Protein AF-A0A317HWN6-F1 (afdb_monomer_lite)

Radius of gyration: 21.05 Å; chains: 1; bounding box: 79×42×35 Å

Secondary structure (DSSP, 8-state):
--STTHHHHHGGGG---------PPEEEEEEEE-TTSPBPPHHHHHHHHTTS-SEETTEEEEEEEEEE-TTSSBEE-TTSTTGGGSEEEEEEEEEE-SSS-EEEEEEEEEETTEEEEEEEEEEE-TT-TT-EEEEEEEES-SEEEEE--TT----TTB-B-GGGEEE---

Foldseek 3Di:
DPPVVVVVVVVVVPPPPPPPPQFDKQKEWEQAAALVRHGDDQVQLVVQLVVWPCAAFQWGKDKDWWFDDPVNFFTDDPPDPCNVVGDTGITIMTIDRRQRWDQGAWDWTADPNATEIEGERDTDDRPQLLSHAYEYADHDDHFYWYFACPPPPSPNGGYRYHVRIDTDPD

Structure (mmCIF, N/CA/C/O backbone):
data_AF-A0A317HWN6-F1
#
_entry.id   AF-A0A317HWN6-F1
#
loop_
_atom_site.group_PDB
_atom_site.id
_atom_site.type_symbol
_atom_site.label_atom_id
_atom_site.label_alt_id
_atom_site.label_comp_id
_atom_site.label_asym_id
_atom_site.label_entity_id
_atom_site.label_seq_id
_atom_site.pdbx_PDB_ins_code
_atom_site.Cartn_x
_atom_site.Cartn_y
_atom_site.Cartn_z
_atom_site.occupancy
_atom_site.B_iso_or_equiv
_atom_site.auth_seq_id
_atom_site.auth_comp_id
_atom_site.auth_asym_id
_atom_site.auth_atom_id
_atom_site.pdbx_PDB_model_num
ATOM 1 N N . MET A 1 1 ? 63.721 -27.040 -4.754 1.00 49.56 1 MET A N 1
ATOM 2 C CA . MET A 1 1 ? 63.016 -25.772 -4.445 1.00 49.56 1 MET A CA 1
ATOM 3 C C . MET A 1 1 ? 62.171 -25.262 -5.631 1.00 49.56 1 MET A C 1
ATOM 5 O O . MET A 1 1 ? 62.201 -24.083 -5.942 1.00 49.56 1 MET A O 1
ATOM 9 N N . ARG A 1 2 ? 61.431 -26.142 -6.333 1.00 49.12 2 ARG A N 1
ATOM 10 C CA . ARG A 1 2 ? 60.604 -25.779 -7.513 1.00 49.12 2 ARG A CA 1
ATOM 11 C C . ARG A 1 2 ? 59.143 -26.251 -7.427 1.00 49.12 2 ARG A C 1
ATOM 13 O O . ARG A 1 2 ? 58.331 -25.855 -8.246 1.00 49.12 2 ARG A O 1
ATOM 20 N N . VAL A 1 3 ? 58.802 -27.057 -6.418 1.00 50.38 3 VAL A N 1
ATOM 21 C CA . VAL A 1 3 ? 57.457 -27.639 -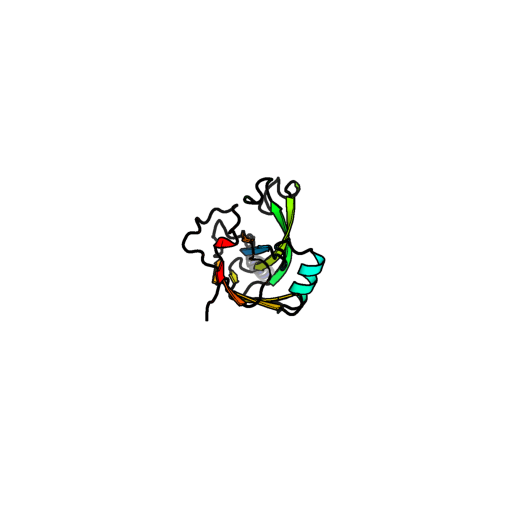6.240 1.00 50.38 3 VAL A CA 1
ATOM 22 C C . VAL A 1 3 ? 56.551 -26.743 -5.381 1.00 50.38 3 VAL A C 1
ATOM 24 O O . VAL A 1 3 ? 55.341 -26.738 -5.558 1.00 50.38 3 VAL A O 1
ATOM 27 N N . ALA A 1 4 ? 57.130 -25.909 -4.510 1.00 51.53 4 ALA A N 1
ATOM 28 C CA . ALA A 1 4 ? 56.373 -25.073 -3.573 1.00 51.53 4 ALA A CA 1
ATOM 29 C C . ALA A 1 4 ? 55.671 -23.858 -4.218 1.00 51.53 4 ALA A C 1
ATOM 31 O O . ALA A 1 4 ? 54.756 -23.310 -3.620 1.00 51.53 4 ALA A O 1
ATOM 32 N N . ILE A 1 5 ? 56.071 -23.449 -5.428 1.00 52.66 5 ILE A N 1
ATOM 33 C CA . ILE A 1 5 ? 55.513 -22.262 -6.110 1.00 52.66 5 ILE A CA 1
ATOM 34 C C . ILE A 1 5 ? 54.265 -22.623 -6.937 1.00 52.66 5 ILE A C 1
ATOM 36 O O . ILE A 1 5 ? 53.377 -21.795 -7.122 1.00 52.66 5 ILE A O 1
ATOM 40 N N . ALA A 1 6 ? 54.151 -23.875 -7.394 1.00 51.84 6 ALA A N 1
ATOM 41 C CA . ALA A 1 6 ? 53.022 -24.316 -8.215 1.00 51.84 6 ALA A CA 1
ATOM 42 C C . ALA A 1 6 ? 51.716 -24.461 -7.411 1.00 51.84 6 ALA A C 1
ATOM 44 O O . ALA A 1 6 ? 50.630 -24.274 -7.956 1.00 51.84 6 ALA A O 1
ATOM 45 N N . LEU A 1 7 ? 51.808 -24.748 -6.107 1.00 50.50 7 LEU A N 1
ATOM 46 C CA . LEU A 1 7 ? 50.635 -24.962 -5.255 1.00 50.50 7 LEU A CA 1
ATOM 47 C C . LEU A 1 7 ? 49.911 -23.650 -4.901 1.00 50.50 7 LEU A C 1
ATOM 49 O O . LEU A 1 7 ? 48.701 -23.650 -4.693 1.00 50.50 7 LEU A O 1
ATOM 53 N N . THR A 1 8 ? 50.625 -22.521 -4.883 1.00 54.06 8 THR A N 1
ATOM 54 C CA . THR A 1 8 ? 50.052 -21.206 -4.550 1.00 54.06 8 THR A CA 1
ATOM 55 C C . THR A 1 8 ? 49.207 -20.634 -5.693 1.00 54.06 8 THR A C 1
ATOM 57 O O . THR A 1 8 ? 48.213 -19.961 -5.438 1.00 54.06 8 THR A O 1
ATOM 60 N N . PHE A 1 9 ? 49.538 -20.950 -6.951 1.00 52.81 9 PHE A N 1
ATOM 61 C CA . PHE A 1 9 ? 48.763 -20.498 -8.116 1.00 52.81 9 PHE A CA 1
ATOM 62 C C . PHE A 1 9 ? 47.441 -21.262 -8.304 1.00 52.81 9 PHE A C 1
ATOM 64 O O . PHE A 1 9 ? 46.489 -20.703 -8.844 1.00 52.81 9 PHE A O 1
ATOM 71 N N . LEU A 1 10 ? 47.342 -22.507 -7.822 1.00 51.44 10 LEU A N 1
ATOM 72 C CA . LEU A 1 10 ? 46.119 -23.311 -7.942 1.00 51.44 10 LEU A CA 1
ATOM 73 C C . LEU A 1 10 ? 45.019 -22.876 -6.950 1.00 51.44 10 LEU A C 1
ATOM 75 O O . LEU A 1 10 ? 43.834 -23.037 -7.229 1.00 51.44 10 LEU A O 1
ATOM 79 N N . LEU A 1 11 ? 45.396 -22.272 -5.817 1.00 52.66 11 LEU A N 1
ATOM 80 C CA . LEU A 1 11 ? 44.465 -21.803 -4.780 1.00 52.66 11 LEU A CA 1
ATOM 81 C C . LEU A 1 11 ? 43.715 -20.509 -5.145 1.00 52.66 11 LEU A C 1
ATOM 83 O O . LEU A 1 11 ? 42.668 -20.236 -4.565 1.00 52.66 11 LEU A O 1
ATOM 87 N N . LEU A 1 12 ? 44.192 -19.734 -6.127 1.00 52.84 12 LEU A N 1
ATOM 88 C CA . LEU A 1 12 ? 43.556 -18.473 -6.545 1.00 52.84 12 LEU A CA 1
ATOM 89 C C . LEU A 1 12 ? 42.471 -18.649 -7.627 1.00 52.84 12 LEU A C 1
ATOM 91 O O . LEU A 1 12 ? 41.706 -17.722 -7.881 1.00 52.84 12 LEU A O 1
ATOM 95 N N . LEU A 1 13 ? 42.349 -19.838 -8.228 1.00 52.16 13 LEU A N 1
ATOM 96 C CA . LEU A 1 13 ? 41.348 -20.149 -9.264 1.00 52.16 13 LEU A CA 1
ATOM 97 C C . LEU A 1 13 ? 39.978 -20.578 -8.708 1.00 52.16 13 LEU A C 1
ATOM 99 O O . LEU A 1 13 ? 39.040 -20.786 -9.474 1.00 52.16 13 LEU A O 1
ATOM 103 N N . LEU A 1 14 ? 39.833 -20.677 -7.383 1.00 53.88 14 LEU A N 1
ATOM 104 C CA . LEU A 1 14 ? 38.559 -20.966 -6.711 1.00 53.88 14 LEU A CA 1
ATOM 105 C C . LEU A 1 14 ? 37.876 -19.712 -6.160 1.00 53.88 14 LEU A C 1
ATOM 107 O O . LEU A 1 14 ? 36.962 -19.818 -5.341 1.00 53.88 14 LEU A O 1
ATOM 111 N N . CYS A 1 15 ? 38.264 -18.524 -6.630 1.00 50.44 15 CYS A N 1
ATOM 112 C CA . CYS A 1 15 ? 37.462 -17.328 -6.422 1.00 50.44 15 CYS A CA 1
ATOM 113 C C . CYS A 1 15 ? 36.227 -17.429 -7.327 1.00 50.44 15 CYS A C 1
ATOM 115 O O . CYS A 1 15 ? 36.154 -16.837 -8.402 1.00 50.44 15 CYS A O 1
ATOM 117 N N . LYS A 1 16 ? 35.261 -18.266 -6.925 1.00 51.50 16 LYS A N 1
ATOM 118 C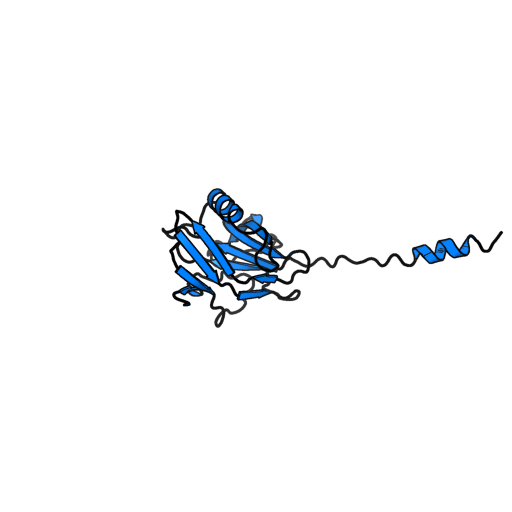 CA . LYS A 1 16 ? 33.919 -18.227 -7.490 1.00 51.50 16 LYS A CA 1
ATOM 119 C C . LYS A 1 16 ? 33.418 -16.823 -7.205 1.00 51.50 16 LYS A C 1
ATOM 121 O O . LYS A 1 16 ? 33.106 -16.512 -6.059 1.00 51.50 16 LYS A O 1
ATOM 126 N N . CYS A 1 17 ? 33.361 -15.977 -8.230 1.00 50.31 17 CYS A N 1
ATOM 127 C CA . CYS A 1 17 ? 32.524 -14.796 -8.190 1.00 50.31 17 CYS A CA 1
ATOM 128 C C . CYS A 1 17 ? 31.112 -15.306 -7.899 1.00 50.31 17 CYS A C 1
ATOM 130 O O . CYS A 1 17 ? 30.396 -15.738 -8.802 1.00 50.31 17 CYS A O 1
ATOM 132 N N . THR A 1 18 ? 30.712 -15.320 -6.628 1.00 53.88 18 THR A N 1
ATOM 133 C CA . THR A 1 18 ? 29.305 -15.255 -6.273 1.00 53.88 18 THR A CA 1
ATOM 134 C C . THR A 1 18 ? 28.864 -13.910 -6.803 1.00 53.88 18 THR A C 1
ATOM 136 O O . THR A 1 18 ? 28.987 -12.892 -6.126 1.00 53.88 18 THR A O 1
ATOM 139 N N . TYR A 1 19 ? 28.451 -13.892 -8.070 1.00 51.69 19 TYR A N 1
ATOM 140 C CA . TYR A 1 19 ? 27.653 -12.818 -8.614 1.00 51.69 19 TYR A CA 1
ATOM 141 C C . TYR A 1 19 ? 26.479 -12.709 -7.652 1.00 51.69 19 TYR A C 1
ATOM 143 O O . TYR A 1 19 ? 25.593 -13.565 -7.658 1.00 51.69 19 TYR A O 1
ATOM 151 N N . ALA A 1 20 ? 26.522 -11.719 -6.761 1.00 55.69 20 ALA A N 1
ATOM 152 C CA . ALA A 1 20 ? 25.340 -11.261 -6.069 1.00 55.69 20 ALA A CA 1
ATOM 153 C C . ALA A 1 20 ? 24.405 -10.843 -7.199 1.00 55.69 20 ALA A C 1
ATOM 155 O O . ALA A 1 20 ? 24.593 -9.794 -7.812 1.00 55.69 20 ALA A O 1
ATOM 156 N N . GLN A 1 21 ? 23.526 -11.757 -7.609 1.00 59.00 21 GLN A N 1
ATOM 157 C CA . GLN A 1 21 ? 22.593 -11.499 -8.683 1.00 59.00 21 GLN A CA 1
ATOM 158 C C . GLN A 1 21 ? 21.708 -10.374 -8.179 1.00 59.00 21 GLN A C 1
ATOM 160 O O . GLN A 1 21 ? 20.835 -10.607 -7.346 1.00 59.00 21 GLN A O 1
ATOM 165 N N . SER A 1 22 ? 21.996 -9.158 -8.643 1.00 68.62 22 SER A N 1
ATOM 166 C CA . SER A 1 22 ? 21.158 -8.000 -8.395 1.00 68.62 22 SER A CA 1
ATOM 167 C C . SER A 1 22 ? 19.772 -8.362 -8.907 1.00 68.62 22 SER A C 1
ATOM 169 O O . SER A 1 22 ? 19.580 -8.638 -10.092 1.00 68.62 22 SER A O 1
ATOM 171 N N . CYS A 1 23 ? 18.829 -8.483 -7.987 1.00 81.94 23 CYS A N 1
ATOM 172 C CA . CYS A 1 23 ? 17.425 -8.617 -8.304 1.00 81.94 23 CYS A CA 1
ATOM 173 C C . CYS A 1 23 ? 16.717 -7.397 -7.733 1.00 81.94 23 CYS A C 1
ATOM 175 O O . CYS A 1 23 ? 17.104 -6.884 -6.680 1.00 81.94 23 CYS A O 1
ATOM 177 N N . ASN A 1 24 ? 15.703 -6.900 -8.444 1.00 86.12 24 ASN A N 1
ATOM 178 C CA . ASN A 1 24 ? 14.905 -5.821 -7.883 1.00 86.12 24 ASN A CA 1
ATOM 179 C C . ASN A 1 24 ? 14.060 -6.426 -6.752 1.00 86.12 24 ASN A C 1
ATOM 181 O O . ASN A 1 24 ? 13.471 -7.494 -6.958 1.00 86.12 24 ASN A O 1
ATOM 185 N N . PRO A 1 25 ? 14.004 -5.769 -5.585 1.00 92.06 25 PRO A N 1
ATOM 186 C CA . PRO A 1 25 ? 13.242 -6.251 -4.443 1.00 92.06 25 PRO A CA 1
ATOM 187 C C . PRO A 1 25 ? 11.783 -6.561 -4.792 1.00 92.06 25 PRO A C 1
ATOM 189 O O . PRO A 1 25 ? 11.169 -5.843 -5.586 1.00 92.06 25 PRO A O 1
AT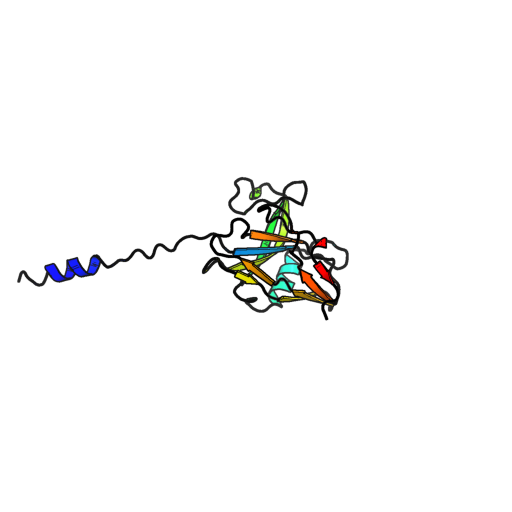OM 192 N N . ALA A 1 26 ? 11.225 -7.585 -4.147 1.00 96.50 26 ALA A N 1
ATOM 193 C CA . ALA A 1 26 ? 9.780 -7.785 -4.090 1.00 96.50 26 ALA A CA 1
ATOM 194 C C . ALA A 1 26 ? 9.196 -6.776 -3.094 1.00 96.50 26 ALA A C 1
ATOM 196 O O . ALA A 1 26 ? 9.702 -6.672 -1.975 1.00 96.50 26 ALA A O 1
ATOM 197 N N . VAL A 1 27 ? 8.198 -5.992 -3.512 1.00 97.75 27 VAL A N 1
ATOM 198 C CA . VAL A 1 27 ? 7.675 -4.858 -2.738 1.00 97.75 27 VAL A CA 1
ATOM 199 C C . VAL A 1 27 ? 6.156 -4.765 -2.829 1.00 97.75 27 VAL A C 1
ATOM 201 O O . VAL A 1 27 ? 5.584 -4.850 -3.912 1.00 97.75 27 VAL A O 1
ATOM 204 N N . VAL A 1 28 ? 5.517 -4.493 -1.694 1.00 98.56 28 VAL A N 1
ATOM 205 C CA . VAL A 1 28 ? 4.136 -4.013 -1.599 1.00 98.56 28 VAL A CA 1
ATOM 206 C C . VAL A 1 28 ? 4.151 -2.667 -0.880 1.00 98.56 28 VAL A C 1
ATOM 208 O O . VAL A 1 28 ? 4.541 -2.578 0.282 1.00 98.56 28 VAL A O 1
ATOM 211 N N . SER A 1 29 ? 3.714 -1.618 -1.567 1.00 98.69 29 SER A N 1
ATOM 212 C CA . SER A 1 29 ? 3.487 -0.288 -1.003 1.00 98.69 29 SER A CA 1
ATOM 213 C C . SER A 1 29 ? 2.004 -0.117 -0.698 1.00 98.69 29 SER A C 1
ATOM 215 O O . SER A 1 29 ? 1.173 -0.091 -1.603 1.00 98.69 29 SER A O 1
ATOM 217 N N . TYR A 1 30 ? 1.661 0.020 0.575 1.00 98.75 30 TYR A N 1
ATOM 218 C CA . TYR A 1 30 ? 0.291 0.166 1.043 1.00 98.75 30 TYR A CA 1
ATOM 219 C C . TYR A 1 30 ? -0.003 1.624 1.415 1.00 98.75 30 TYR A C 1
ATOM 221 O O . TYR A 1 30 ? 0.566 2.170 2.365 1.00 98.75 30 TYR A O 1
ATOM 229 N N . ILE A 1 31 ? -0.889 2.272 0.654 1.00 98.75 31 ILE A N 1
ATOM 230 C CA . ILE A 1 31 ? -1.354 3.634 0.933 1.00 98.75 31 ILE A CA 1
ATOM 231 C C . ILE A 1 31 ? -2.369 3.562 2.067 1.00 98.75 31 ILE A C 1
ATOM 233 O O . ILE A 1 31 ? -3.503 3.141 1.855 1.00 98.75 31 ILE A O 1
ATOM 237 N N . VAL A 1 32 ? -1.986 3.986 3.271 1.00 98.62 32 VAL A N 1
ATOM 238 C CA . VAL A 1 32 ? -2.880 3.974 4.438 1.00 98.62 32 VAL A CA 1
ATOM 239 C C . VAL A 1 32 ? -3.682 5.269 4.494 1.00 98.62 32 VAL A C 1
ATOM 241 O O . VAL A 1 32 ? -3.115 6.362 4.436 1.00 98.62 32 VAL A O 1
ATOM 244 N N . ARG A 1 33 ? -5.002 5.153 4.637 1.00 98.62 33 ARG A N 1
ATOM 245 C CA . ARG A 1 33 ? -5.921 6.275 4.810 1.00 98.62 33 ARG A CA 1
ATOM 246 C C . ARG A 1 33 ? -6.434 6.337 6.237 1.00 98.62 33 ARG A C 1
ATOM 248 O O . ARG A 1 33 ? -6.678 5.305 6.852 1.00 98.62 33 ARG A O 1
ATOM 255 N N . ASP A 1 34 ? -6.640 7.546 6.739 1.00 98.56 34 ASP A N 1
ATOM 256 C CA . ASP A 1 34 ? -7.304 7.798 8.010 1.00 98.56 34 ASP A CA 1
ATOM 257 C C . ASP A 1 34 ? -8.804 7.449 7.954 1.00 98.56 34 ASP A C 1
ATOM 259 O O . ASP A 1 34 ? -9.361 7.013 6.940 1.00 98.56 34 ASP A O 1
ATOM 263 N N . GLU A 1 35 ? -9.486 7.675 9.071 1.00 98.12 35 GLU A N 1
ATOM 264 C CA . GLU A 1 35 ? -10.922 7.430 9.234 1.00 98.12 35 GLU A CA 1
ATOM 265 C C . GLU A 1 35 ? -11.793 8.299 8.304 1.00 98.12 35 GLU A C 1
ATOM 267 O O . GLU A 1 35 ? -12.927 7.944 7.978 1.00 98.12 35 GLU A O 1
ATOM 272 N N . LYS A 1 36 ? -11.264 9.439 7.845 1.00 98.12 36 LYS A N 1
ATOM 273 C CA . LYS A 1 36 ? -11.919 10.372 6.917 1.00 98.12 36 LYS A CA 1
ATOM 274 C C . LYS A 1 36 ? -11.581 10.063 5.452 1.00 98.12 36 LYS A C 1
ATOM 276 O O . LYS A 1 36 ? -12.154 10.678 4.552 1.00 98.12 36 LYS A O 1
ATOM 281 N N . GLY A 1 37 ? -10.698 9.096 5.197 1.00 97.81 37 GLY A N 1
ATOM 282 C CA . GLY A 1 37 ? -10.228 8.703 3.871 1.00 97.81 37 GLY A CA 1
ATOM 283 C C . GLY A 1 37 ? -9.065 9.530 3.321 1.00 97.81 37 GLY A C 1
ATOM 284 O O . GLY A 1 37 ? -8.743 9.392 2.138 1.00 97.81 37 GLY A O 1
ATOM 285 N N . GLN A 1 38 ? -8.437 10.377 4.135 1.00 98.38 38 GLN A N 1
ATOM 286 C CA . GLN A 1 38 ? -7.228 11.113 3.763 1.00 98.38 38 GLN A CA 1
ATOM 287 C C . GLN A 1 38 ? -6.005 10.212 3.898 1.00 98.38 38 GLN A C 1
ATOM 289 O O . GLN A 1 38 ? -5.947 9.399 4.810 1.00 98.38 38 GLN A O 1
ATOM 294 N N . ILE A 1 39 ? -5.026 10.346 3.003 1.00 98.44 39 ILE A N 1
ATOM 295 C CA . ILE A 1 39 ? -3.765 9.597 3.112 1.00 98.44 39 ILE A CA 1
ATOM 296 C C . ILE A 1 39 ? -3.041 10.046 4.386 1.00 98.44 39 ILE A C 1
ATOM 298 O O . ILE A 1 39 ? -2.936 11.247 4.641 1.00 98.44 39 ILE A O 1
ATOM 302 N N . LEU A 1 40 ? -2.555 9.087 5.174 1.00 98.56 40 LEU A N 1
ATOM 303 C CA . LEU A 1 40 ? -1.799 9.376 6.387 1.00 98.56 40 LEU A CA 1
ATOM 304 C C . LEU A 1 40 ? -0.506 10.127 6.079 1.00 98.56 40 LEU A C 1
ATOM 306 O O . LEU A 1 40 ? 0.138 9.915 5.051 1.00 98.56 40 LEU A O 1
ATOM 310 N N . SER A 1 41 ? -0.108 11.005 6.997 1.00 98.50 41 SER A N 1
ATOM 311 C CA . SER A 1 41 ? 1.169 11.699 6.881 1.00 98.50 41 SER A CA 1
ATOM 312 C C . SER A 1 41 ? 2.338 10.728 7.081 1.00 98.50 41 SER A C 1
ATOM 314 O O . SER A 1 41 ? 2.189 9.658 7.674 1.00 98.50 41 SER A O 1
ATOM 316 N N . ARG A 1 42 ? 3.543 11.118 6.646 1.00 98.44 42 ARG A N 1
ATOM 317 C CA . ARG A 1 42 ? 4.752 10.316 6.894 1.00 98.44 42 ARG A CA 1
ATOM 318 C C . ARG A 1 42 ? 4.986 10.068 8.387 1.00 98.44 42 ARG A C 1
ATOM 320 O O . ARG A 1 42 ? 5.304 8.951 8.765 1.00 98.44 42 ARG A O 1
ATOM 327 N N . ALA A 1 43 ? 4.754 11.078 9.227 1.00 98.38 43 ALA A N 1
ATOM 328 C CA . ALA A 1 43 ? 4.915 10.962 10.675 1.00 98.38 43 ALA A CA 1
ATOM 329 C C . ALA A 1 43 ? 3.929 9.955 11.296 1.00 98.38 43 ALA A C 1
ATOM 331 O O . ALA A 1 43 ? 4.310 9.179 12.174 1.00 98.38 43 ALA A O 1
ATOM 332 N N . ASP A 1 44 ? 2.682 9.930 10.817 1.00 98.38 44 ASP A N 1
ATOM 333 C CA . ASP A 1 44 ? 1.689 8.946 11.259 1.00 98.38 44 ASP A CA 1
ATOM 334 C C . ASP A 1 44 ? 2.077 7.530 10.823 1.00 98.38 44 ASP A C 1
ATOM 336 O O . ASP A 1 44 ? 1.977 6.590 11.612 1.00 98.38 44 ASP A O 1
ATOM 340 N N . LEU A 1 45 ? 2.570 7.373 9.590 1.00 98.62 45 LEU A N 1
ATOM 341 C CA . LEU A 1 45 ? 3.067 6.090 9.094 1.00 98.62 45 LEU A CA 1
ATOM 342 C C . LEU A 1 45 ? 4.305 5.612 9.854 1.00 98.62 45 LEU A C 1
ATOM 344 O O . LEU A 1 45 ? 4.389 4.430 10.165 1.00 98.62 45 LEU A O 1
ATOM 348 N N . ASP A 1 46 ? 5.232 6.504 10.205 1.00 98.38 46 ASP A N 1
ATOM 349 C CA . ASP A 1 46 ? 6.400 6.159 11.022 1.00 98.38 46 ASP A CA 1
ATOM 350 C C . ASP A 1 46 ? 5.975 5.686 12.420 1.00 98.38 46 ASP A C 1
ATOM 352 O O . ASP A 1 46 ? 6.550 4.747 12.973 1.00 98.38 46 ASP A O 1
ATOM 356 N N . SER A 1 47 ? 4.948 6.316 13.000 1.00 97.88 47 SER A N 1
ATOM 357 C CA . SER A 1 47 ? 4.350 5.881 14.267 1.00 97.88 47 SER A CA 1
ATOM 358 C C . SER A 1 47 ? 3.671 4.514 14.142 1.00 97.88 47 SER A C 1
ATOM 360 O O . SER A 1 47 ? 3.819 3.668 15.025 1.00 97.88 47 SER A O 1
ATOM 362 N N . LEU A 1 48 ? 2.958 4.264 13.039 1.00 97.69 48 LEU A N 1
ATOM 363 C CA . LEU A 1 48 ? 2.360 2.960 12.743 1.00 97.69 48 LEU A CA 1
ATOM 364 C C . LEU A 1 48 ? 3.421 1.873 12.561 1.00 97.69 48 LEU A C 1
ATOM 366 O O . LEU A 1 48 ? 3.321 0.826 13.191 1.00 97.69 48 LEU A O 1
ATOM 370 N N . ALA A 1 49 ? 4.453 2.125 11.754 1.00 98.00 49 ALA A N 1
ATOM 371 C CA . ALA A 1 49 ? 5.513 1.164 11.463 1.00 98.00 49 ALA A CA 1
ATOM 372 C C . ALA A 1 49 ? 6.252 0.717 12.735 1.00 98.00 49 ALA A C 1
ATOM 374 O O . ALA A 1 49 ? 6.545 -0.462 12.888 1.00 98.00 49 ALA A O 1
ATOM 375 N N . LYS A 1 50 ? 6.476 1.627 13.692 1.00 97.75 50 LYS A N 1
ATOM 376 C CA . LYS A 1 50 ? 7.104 1.312 14.992 1.00 97.75 50 LYS A CA 1
ATOM 377 C C . LYS A 1 50 ? 6.283 0.382 15.888 1.00 97.75 50 LYS A C 1
ATOM 379 O O . LYS A 1 50 ? 6.836 -0.186 16.823 1.00 97.75 50 LYS A O 1
ATOM 384 N N . GLN A 1 51 ? 4.975 0.276 15.659 1.00 97.19 51 GLN A N 1
ATOM 385 C CA . GLN A 1 51 ? 4.092 -0.613 16.423 1.00 97.19 51 GLN A CA 1
ATOM 386 C C . GLN A 1 51 ? 4.045 -2.031 15.841 1.00 97.19 51 GLN A C 1
ATOM 388 O O . GLN A 1 51 ? 3.510 -2.937 16.479 1.00 97.19 51 GLN A O 1
ATOM 393 N N . LEU A 1 52 ? 4.554 -2.214 14.622 1.00 97.62 52 LEU A N 1
ATOM 394 C CA . LEU A 1 52 ? 4.576 -3.495 13.933 1.00 97.62 52 LEU A CA 1
ATOM 395 C C . LEU A 1 52 ? 5.807 -4.312 14.351 1.00 97.62 52 LEU A C 1
ATOM 397 O O . LEU A 1 52 ? 6.794 -3.743 14.822 1.00 97.62 52 LEU A O 1
ATOM 401 N N . PRO A 1 53 ? 5.770 -5.648 14.197 1.00 96.88 53 PRO A N 1
ATOM 402 C CA . PRO A 1 53 ? 6.982 -6.453 14.306 1.00 96.88 53 PRO A CA 1
ATOM 403 C C . PRO A 1 53 ? 8.022 -6.002 13.271 1.00 96.88 53 PRO A C 1
ATOM 405 O O . PRO A 1 53 ? 7.689 -5.359 12.280 1.00 96.88 53 PRO A O 1
ATOM 408 N N . GLU A 1 54 ? 9.283 -6.387 13.464 1.00 94.56 54 GLU A N 1
ATOM 409 C CA . GLU A 1 54 ? 10.368 -6.029 12.535 1.00 94.56 54 GLU A CA 1
ATOM 410 C C . GLU A 1 54 ? 10.118 -6.524 11.097 1.00 94.56 54 GLU A C 1
ATOM 412 O O . GLU A 1 54 ? 10.570 -5.899 10.134 1.00 94.56 54 GLU A O 1
ATOM 417 N N . ALA A 1 55 ? 9.375 -7.627 10.952 1.00 95.81 55 ALA A N 1
ATOM 418 C CA . ALA A 1 55 ? 8.984 -8.201 9.672 1.00 95.81 55 ALA A CA 1
ATOM 419 C C . ALA A 1 55 ? 7.581 -8.831 9.720 1.00 95.81 55 ALA A C 1
ATOM 421 O O . ALA A 1 55 ? 7.123 -9.290 10.770 1.00 95.81 55 ALA A O 1
ATOM 422 N N . ILE A 1 56 ? 6.926 -8.892 8.557 1.00 95.62 56 ILE A N 1
ATOM 423 C CA . ILE A 1 56 ? 5.693 -9.657 8.317 1.00 95.62 56 ILE A CA 1
ATOM 424 C C . ILE A 1 56 ? 5.996 -10.719 7.263 1.00 95.62 56 ILE A C 1
ATOM 426 O O . ILE A 1 56 ? 6.285 -10.383 6.114 1.00 95.62 56 ILE A O 1
ATOM 430 N N . GLY A 1 57 ? 5.935 -11.995 7.649 1.00 92.88 57 GLY A N 1
ATOM 431 C CA . GLY A 1 57 ? 6.449 -13.076 6.807 1.00 92.88 57 GLY A CA 1
ATOM 432 C C . GLY A 1 57 ? 7.934 -12.851 6.521 1.00 92.88 57 GLY A C 1
ATOM 433 O O . GLY A 1 57 ? 8.725 -12.710 7.453 1.00 92.88 57 GLY A O 1
ATOM 434 N N . ASP A 1 58 ? 8.281 -12.737 5.240 1.00 93.25 58 ASP A N 1
ATOM 435 C CA . ASP A 1 58 ? 9.660 -12.490 4.794 1.00 93.25 58 ASP A CA 1
ATOM 436 C C . ASP A 1 58 ? 9.944 -11.000 4.508 1.00 93.25 58 ASP A C 1
ATOM 438 O O . ASP A 1 58 ? 11.024 -10.645 4.029 1.00 93.25 58 ASP A O 1
ATOM 442 N N . ALA A 1 59 ? 8.966 -10.116 4.736 1.00 96.75 59 ALA A N 1
ATOM 443 C CA . ALA A 1 59 ? 9.034 -8.713 4.348 1.00 96.75 59 ALA A CA 1
ATOM 444 C C . ALA A 1 59 ? 9.450 -7.811 5.515 1.00 96.75 59 ALA A C 1
ATOM 446 O O . ALA A 1 59 ? 8.768 -7.752 6.539 1.00 96.75 59 ALA A O 1
ATOM 447 N N . GLY A 1 60 ? 10.523 -7.041 5.323 1.00 97.25 60 GLY A N 1
ATOM 448 C CA . GLY A 1 60 ? 10.859 -5.925 6.204 1.00 97.25 60 GLY A CA 1
ATOM 449 C C . GLY A 1 60 ? 9.892 -4.758 6.007 1.00 97.25 60 GLY A C 1
ATOM 450 O O . GLY A 1 60 ? 9.334 -4.583 4.920 1.00 97.25 60 GLY A O 1
ATOM 451 N N . ILE A 1 61 ? 9.708 -3.955 7.054 1.00 97.75 61 ILE A N 1
ATOM 452 C CA . ILE A 1 61 ? 8.746 -2.846 7.079 1.00 97.75 61 ILE A CA 1
ATOM 453 C C . ILE A 1 61 ? 9.486 -1.509 7.089 1.00 97.75 61 ILE A C 1
ATOM 455 O O . ILE A 1 61 ? 10.403 -1.299 7.881 1.00 97.75 61 ILE A O 1
ATOM 459 N N . LEU A 1 62 ? 9.075 -0.582 6.227 1.00 97.19 62 LEU A N 1
ATOM 460 C CA . LEU A 1 62 ? 9.601 0.784 6.185 1.00 97.19 62 LEU A CA 1
ATOM 461 C C . LEU A 1 62 ? 8.549 1.772 5.673 1.00 97.19 62 LEU A C 1
ATOM 463 O O . LEU A 1 62 ? 7.495 1.377 5.184 1.00 97.19 62 LEU A O 1
ATOM 467 N N . VAL A 1 63 ? 8.839 3.069 5.760 1.00 98.44 63 VAL A N 1
ATOM 468 C CA . VAL A 1 63 ? 7.978 4.128 5.215 1.00 98.44 63 VAL A CA 1
ATOM 469 C C . VAL A 1 63 ? 8.678 4.812 4.049 1.00 98.44 63 VAL A C 1
ATOM 471 O O . VAL A 1 63 ? 9.757 5.395 4.200 1.00 98.44 63 VAL A O 1
ATOM 474 N N . ASN A 1 64 ? 8.058 4.767 2.872 1.00 97.94 64 ASN A N 1
ATOM 475 C CA . ASN A 1 64 ? 8.590 5.416 1.679 1.00 97.94 64 ASN A CA 1
ATOM 476 C C . ASN A 1 64 ? 7.484 5.998 0.802 1.00 97.94 64 ASN A C 1
ATOM 478 O O . ASN A 1 64 ? 6.304 5.751 1.026 1.00 97.94 64 ASN A O 1
ATOM 482 N N . ASP A 1 65 ? 7.881 6.782 -0.192 1.00 98.25 65 ASP A N 1
ATOM 483 C CA . ASP A 1 65 ? 6.955 7.458 -1.084 1.00 98.25 65 ASP A CA 1
ATOM 484 C C . ASP A 1 65 ? 6.706 6.634 -2.352 1.00 98.25 65 ASP A C 1
ATOM 486 O O . ASP A 1 65 ? 7.633 6.145 -3.002 1.00 98.25 65 ASP A O 1
ATOM 490 N N . VAL A 1 66 ? 5.437 6.539 -2.740 1.00 98.38 66 VAL A N 1
ATOM 491 C CA . VAL A 1 66 ? 5.014 6.115 -4.076 1.00 98.38 66 VAL A CA 1
ATOM 492 C C . VAL A 1 66 ? 4.924 7.348 -4.963 1.00 98.38 66 VAL A C 1
ATOM 494 O O . VAL A 1 66 ? 4.430 8.392 -4.536 1.00 98.38 66 VAL A O 1
ATOM 497 N N . SER A 1 67 ? 5.395 7.239 -6.204 1.00 98.50 67 SER A N 1
ATOM 498 C CA . SER A 1 67 ? 5.349 8.333 -7.169 1.00 98.50 67 SER A CA 1
ATOM 499 C C . SER A 1 67 ? 4.261 8.101 -8.208 1.00 98.50 67 SER A C 1
ATOM 501 O O . SER A 1 67 ? 4.379 7.207 -9.039 1.00 98.50 67 SER A O 1
ATOM 503 N N . PHE A 1 68 ? 3.202 8.903 -8.170 1.00 98.50 68 PHE A N 1
ATOM 504 C CA . PHE A 1 68 ? 2.048 8.767 -9.055 1.00 98.50 68 PHE A CA 1
ATOM 505 C C . PHE A 1 68 ? 2.109 9.699 -10.268 1.00 98.50 68 PHE A C 1
ATOM 507 O O . PHE A 1 68 ? 2.635 10.816 -10.208 1.00 98.50 68 PHE A O 1
ATOM 514 N N . LEU A 1 69 ? 1.482 9.266 -11.360 1.00 98.31 69 LEU A N 1
ATOM 515 C CA . LEU A 1 69 ? 1.067 10.147 -12.446 1.00 98.31 69 LEU A CA 1
ATOM 516 C C . LEU A 1 69 ? -0.119 11.020 -11.994 1.00 98.31 69 LEU A C 1
ATOM 518 O O . LEU A 1 69 ? -0.722 10.810 -10.940 1.00 98.31 69 LEU A O 1
ATOM 522 N N . ALA A 1 70 ? -0.476 12.012 -12.814 1.00 96.81 70 ALA A N 1
ATOM 523 C CA . ALA A 1 70 ? -1.564 12.947 -12.518 1.00 96.81 70 ALA A CA 1
ATOM 524 C C . ALA A 1 70 ? -2.939 12.269 -12.333 1.00 96.81 70 ALA A C 1
ATOM 526 O O . ALA A 1 70 ? -3.795 12.815 -11.640 1.00 96.81 70 ALA A O 1
ATOM 527 N N . ASP A 1 71 ? -3.142 11.082 -12.915 1.00 96.69 71 ASP A N 1
ATOM 528 C CA . ASP A 1 71 ? -4.374 10.296 -12.774 1.00 96.69 71 ASP A CA 1
ATOM 529 C C . ASP A 1 71 ? -4.541 9.655 -11.383 1.00 96.69 71 ASP A C 1
ATOM 531 O O . ASP A 1 71 ? -5.641 9.218 -11.051 1.00 96.69 71 ASP A O 1
ATOM 535 N N . LYS A 1 72 ? -3.473 9.613 -10.568 1.00 95.31 72 LYS A N 1
ATOM 536 C CA . LYS A 1 72 ? -3.409 8.942 -9.256 1.00 95.31 72 LYS A CA 1
ATOM 537 C C . LYS A 1 72 ? -3.783 7.452 -9.285 1.00 95.31 72 LYS A C 1
ATOM 539 O O . LYS A 1 72 ? -4.110 6.884 -8.249 1.00 95.31 72 LYS A O 1
ATOM 544 N N . GLN A 1 73 ? -3.742 6.834 -10.461 1.00 96.88 73 GLN A N 1
ATOM 545 C CA . GLN A 1 73 ? -4.039 5.416 -10.690 1.00 96.88 73 GLN A CA 1
ATOM 546 C C . GLN A 1 73 ? -2.850 4.694 -11.318 1.00 96.88 73 GLN A C 1
ATOM 548 O O . GLN A 1 73 ? -2.708 3.484 -11.162 1.00 96.88 73 GLN A O 1
ATOM 553 N N . THR A 1 74 ? -1.990 5.437 -12.011 1.00 98.00 74 THR A N 1
ATOM 554 C CA . THR A 1 74 ? -0.737 4.949 -12.571 1.00 98.00 74 THR A CA 1
ATOM 555 C C . THR A 1 74 ? 0.422 5.448 -11.719 1.00 98.00 74 THR A C 1
ATOM 557 O O . THR A 1 74 ? 0.428 6.609 -11.296 1.00 98.00 74 THR A O 1
ATOM 560 N N . TYR A 1 75 ? 1.417 4.603 -11.472 1.00 98.19 75 TYR A N 1
ATOM 561 C CA . TYR A 1 75 ? 2.604 4.970 -10.703 1.00 98.19 75 TYR A CA 1
ATOM 562 C C . TYR A 1 75 ? 3.898 4.644 -11.440 1.00 98.19 75 TYR A C 1
ATOM 564 O O . TYR A 1 75 ? 3.962 3.739 -12.267 1.00 98.19 75 TYR A O 1
ATOM 572 N N . TYR A 1 76 ? 4.941 5.395 -11.106 1.00 98.12 76 TYR A N 1
ATOM 573 C CA . TYR A 1 76 ? 6.304 5.119 -11.524 1.00 98.12 76 TYR A CA 1
ATOM 574 C C . TYR A 1 76 ? 6.958 4.135 -10.563 1.00 98.12 76 TYR A C 1
ATOM 576 O O . TYR A 1 76 ? 6.842 4.251 -9.338 1.00 98.12 76 TYR A O 1
ATOM 584 N N . TRP A 1 77 ? 7.714 3.207 -11.124 1.00 96.19 77 TRP A N 1
ATOM 585 C CA . TRP A 1 77 ? 8.677 2.422 -10.376 1.00 96.19 77 TRP A CA 1
ATOM 586 C C . TRP A 1 77 ? 9.894 3.285 -10.011 1.00 96.19 77 TRP A C 1
ATOM 588 O O . TRP A 1 77 ? 10.206 4.229 -10.739 1.00 96.19 77 TRP A O 1
ATOM 598 N N . PRO A 1 78 ? 10.616 2.976 -8.916 1.00 94.81 78 PRO A N 1
ATOM 599 C CA . PRO A 1 78 ? 11.817 3.720 -8.529 1.00 94.81 78 PRO A CA 1
ATOM 600 C C . PRO A 1 78 ? 12.890 3.800 -9.623 1.00 94.81 78 PRO A C 1
ATOM 602 O O . PRO A 1 78 ? 13.671 4.744 -9.646 1.00 94.81 78 PRO A O 1
ATOM 605 N N . GLU A 1 79 ? 12.934 2.815 -10.522 1.00 92.81 79 GLU A N 1
ATOM 606 C CA . GLU A 1 79 ? 13.886 2.759 -11.633 1.00 92.81 79 GLU A CA 1
ATOM 607 C C . GLU A 1 79 ? 13.468 3.600 -12.853 1.00 92.81 79 GLU A C 1
ATOM 609 O O . GLU A 1 79 ? 14.271 3.802 -13.766 1.00 92.81 79 GLU A O 1
ATOM 614 N N . ASP A 1 80 ? 12.227 4.093 -12.899 1.00 95.56 80 ASP A N 1
ATOM 615 C CA . ASP A 1 80 ? 11.755 4.896 -14.022 1.00 95.56 80 ASP A CA 1
ATOM 616 C C . ASP A 1 80 ? 12.393 6.289 -13.999 1.00 95.56 80 ASP A C 1
ATOM 618 O O . ASP A 1 80 ? 12.382 6.986 -12.985 1.00 95.56 80 ASP A O 1
ATOM 622 N N . ALA A 1 81 ? 12.843 6.773 -15.161 1.00 97.25 81 ALA A N 1
ATOM 623 C CA . ALA A 1 81 ? 13.496 8.083 -15.294 1.00 97.25 81 ALA A CA 1
ATOM 624 C C . ALA A 1 81 ? 12.640 9.273 -14.809 1.00 97.25 81 ALA A C 1
ATOM 626 O O . ALA A 1 81 ? 13.159 10.355 -14.547 1.00 97.25 81 ALA A O 1
ATOM 627 N N . LYS A 1 82 ? 11.317 9.090 -14.719 1.00 97.44 82 LYS A N 1
ATOM 628 C CA . LYS A 1 82 ? 10.353 10.108 -14.281 1.00 97.44 82 LYS A CA 1
ATOM 629 C C . LYS A 1 82 ? 9.902 9.935 -12.833 1.00 97.44 82 LYS A C 1
ATOM 631 O O . LYS A 1 82 ? 9.074 10.729 -12.381 1.00 97.44 82 LYS A O 1
ATOM 636 N N . PHE A 1 83 ? 10.448 8.965 -12.096 1.00 97.00 83 PHE A N 1
ATOM 637 C CA . PHE A 1 83 ? 10.060 8.690 -10.715 1.00 97.00 83 PHE A CA 1
ATOM 638 C C . PHE A 1 83 ? 10.099 9.949 -9.844 1.00 97.00 83 PHE A C 1
ATOM 640 O O . PHE A 1 83 ? 9.149 10.206 -9.107 1.00 97.00 83 PHE A O 1
ATOM 647 N N . ASP A 1 84 ? 11.132 10.781 -9.957 1.00 97.38 84 ASP A N 1
ATOM 648 C CA . ASP A 1 84 ? 11.271 11.994 -9.136 1.00 97.38 84 ASP A CA 1
ATOM 649 C C . ASP A 1 84 ? 10.348 13.144 -9.538 1.00 97.38 84 ASP A C 1
ATOM 651 O O . ASP A 1 84 ? 10.128 14.060 -8.752 1.00 97.38 84 ASP A O 1
ATOM 655 N N . THR A 1 85 ? 9.744 13.065 -10.722 1.00 97.50 85 THR A N 1
ATOM 656 C CA . THR A 1 85 ? 8.812 14.086 -11.224 1.00 97.50 85 THR A CA 1
ATOM 657 C C . THR A 1 85 ? 7.347 13.800 -10.896 1.00 97.50 85 THR A C 1
ATOM 659 O O . THR A 1 85 ? 6.505 14.682 -11.055 1.00 97.50 85 THR A O 1
ATOM 662 N N . GLY A 1 86 ? 7.018 12.576 -10.474 1.00 97.81 86 GLY A N 1
ATOM 663 C CA . GLY A 1 86 ? 5.648 12.212 -10.120 1.00 97.81 86 GLY A CA 1
ATOM 664 C C . GLY A 1 86 ? 5.196 12.780 -8.772 1.00 97.81 86 GLY A C 1
ATOM 665 O O . GLY A 1 86 ? 5.986 13.246 -7.949 1.00 97.81 86 GLY A O 1
ATOM 666 N N . THR A 1 87 ? 3.885 12.733 -8.542 1.00 98.19 87 THR A N 1
ATOM 667 C CA . THR A 1 87 ? 3.275 13.190 -7.289 1.00 98.19 87 THR A CA 1
ATOM 668 C C . THR A 1 87 ? 3.564 12.175 -6.191 1.00 98.19 87 THR A C 1
ATOM 670 O O . THR A 1 87 ? 3.081 11.044 -6.251 1.00 98.19 87 THR A O 1
ATOM 673 N N . LYS A 1 88 ? 4.342 12.571 -5.183 1.00 98.00 88 LYS A N 1
ATOM 674 C CA . LYS A 1 88 ? 4.723 11.690 -4.075 1.00 98.00 88 LYS A CA 1
ATOM 675 C C . LYS A 1 88 ? 3.566 11.516 -3.090 1.00 98.00 88 LYS A C 1
ATOM 677 O O . LYS A 1 88 ? 2.933 12.491 -2.691 1.00 98.00 88 LYS A O 1
ATOM 682 N N . SER A 1 89 ? 3.287 10.276 -2.707 1.00 98.31 89 SER A N 1
ATOM 683 C CA . SER A 1 89 ? 2.349 9.925 -1.636 1.00 98.31 89 SER A CA 1
ATOM 684 C C . SER A 1 89 ? 3.015 8.927 -0.694 1.00 98.31 89 SER A C 1
ATOM 686 O O . SER A 1 89 ? 3.544 7.924 -1.177 1.00 98.31 89 SER A O 1
ATOM 688 N N . PRO A 1 90 ? 3.005 9.174 0.622 1.00 98.56 90 PRO A N 1
ATOM 689 C CA . PRO A 1 90 ? 3.675 8.300 1.568 1.00 98.56 90 PRO A CA 1
ATOM 690 C C . PRO A 1 90 ? 2.906 6.977 1.712 1.00 98.56 90 PRO A C 1
ATOM 692 O O . PRO A 1 90 ? 1.677 6.935 1.622 1.00 98.56 90 PRO A O 1
ATOM 695 N N . ALA A 1 91 ? 3.643 5.891 1.921 1.00 98.75 91 ALA A N 1
ATOM 696 C CA . ALA A 1 91 ? 3.122 4.534 1.993 1.00 98.75 91 ALA A CA 1
ATOM 697 C C . ALA A 1 91 ? 3.844 3.723 3.072 1.00 98.75 91 ALA A C 1
ATOM 699 O O . ALA A 1 91 ? 5.035 3.924 3.335 1.00 98.75 91 ALA A O 1
ATOM 700 N N . LEU A 1 92 ? 3.127 2.764 3.657 1.00 98.62 92 LEU A N 1
ATOM 701 C CA . LEU A 1 92 ? 3.737 1.696 4.437 1.00 98.62 92 LEU A CA 1
ATOM 702 C C . LEU A 1 92 ? 4.249 0.635 3.460 1.00 98.62 92 LEU A C 1
ATOM 704 O O . LEU A 1 92 ? 3.475 0.086 2.681 1.00 98.62 92 LEU A O 1
ATOM 708 N N . VAL A 1 93 ? 5.548 0.376 3.467 1.00 98.50 93 VAL A N 1
ATOM 709 C CA . VAL A 1 93 ? 6.210 -0.488 2.492 1.00 98.50 93 VAL A CA 1
ATOM 710 C C . VAL A 1 93 ? 6.641 -1.786 3.156 1.00 98.50 93 VAL A C 1
ATOM 712 O O . VAL A 1 93 ? 7.367 -1.771 4.148 1.00 98.50 93 VAL A O 1
ATOM 715 N N . PHE A 1 94 ? 6.231 -2.896 2.553 1.00 98.44 94 PHE A N 1
ATOM 716 C CA . PHE A 1 94 ? 6.691 -4.246 2.853 1.00 98.44 94 PHE A CA 1
ATOM 717 C C . PHE A 1 94 ? 7.636 -4.676 1.735 1.00 98.44 94 PHE A C 1
ATOM 719 O O . PHE A 1 94 ? 7.250 -4.640 0.565 1.00 98.44 94 PHE A O 1
ATOM 726 N N . ALA A 1 95 ? 8.876 -5.033 2.060 1.00 97.44 95 ALA A N 1
ATOM 727 C CA . ALA A 1 95 ? 9.874 -5.355 1.047 1.00 97.44 95 ALA A CA 1
ATOM 728 C C . ALA A 1 95 ? 10.779 -6.521 1.446 1.00 97.44 95 ALA A C 1
ATOM 730 O O . ALA A 1 95 ? 11.265 -6.587 2.574 1.00 97.44 95 ALA A O 1
ATOM 731 N N . ASN A 1 96 ? 11.097 -7.380 0.476 1.00 96.31 96 ASN A N 1
ATOM 732 C CA . ASN A 1 96 ? 12.182 -8.349 0.586 1.00 96.31 96 ASN A CA 1
ATOM 733 C C . ASN A 1 96 ? 13.204 -8.139 -0.541 1.00 96.31 96 ASN A C 1
ATOM 735 O O . ASN A 1 96 ? 12.977 -8.485 -1.703 1.00 96.31 96 ASN A O 1
ATOM 739 N N . ALA A 1 97 ? 14.349 -7.556 -0.180 1.00 88.06 97 ALA A N 1
ATOM 740 C CA . ALA A 1 97 ? 15.481 -7.332 -1.080 1.00 88.06 97 ALA A CA 1
ATOM 741 C C . ALA A 1 97 ? 16.513 -8.475 -1.062 1.00 88.06 97 ALA A C 1
ATOM 743 O O . ALA A 1 97 ? 17.391 -8.504 -1.918 1.00 88.06 97 ALA A O 1
ATOM 744 N N . GLY A 1 98 ? 16.438 -9.393 -0.090 1.00 87.50 98 GLY A N 1
ATOM 745 C CA . GLY A 1 98 ? 17.466 -10.412 0.131 1.00 87.50 98 GLY A CA 1
ATOM 746 C C . GLY A 1 98 ? 17.461 -11.497 -0.943 1.00 87.50 98 GLY A C 1
ATOM 747 O O . GLY A 1 98 ? 18.477 -11.742 -1.590 1.00 87.50 98 GLY A O 1
ATOM 748 N N . ASN A 1 99 ? 16.310 -12.138 -1.153 1.00 88.94 99 ASN A N 1
ATOM 749 C CA . ASN A 1 99 ? 16.124 -13.167 -2.186 1.00 88.94 99 ASN A CA 1
ATOM 750 C C . ASN A 1 99 ? 15.130 -12.745 -3.289 1.00 88.94 99 ASN A C 1
ATOM 752 O O . ASN A 1 99 ? 14.933 -13.493 -4.249 1.00 88.94 99 ASN A O 1
ATOM 756 N N . CYS A 1 100 ? 14.538 -11.549 -3.166 1.00 91.94 100 CYS A N 1
ATOM 757 C CA . CYS A 1 100 ? 13.533 -10.988 -4.074 1.00 91.94 100 CYS A CA 1
ATOM 758 C C . CYS A 1 100 ? 12.283 -11.863 -4.253 1.00 91.94 100 CYS A C 1
ATOM 760 O O . CYS A 1 100 ? 11.614 -11.782 -5.280 1.00 91.94 100 CYS A O 1
ATOM 762 N N . ILE A 1 101 ? 11.986 -12.697 -3.259 1.00 95.31 101 ILE A N 1
ATOM 763 C CA . ILE A 1 101 ? 10.749 -13.464 -3.124 1.00 95.31 101 ILE A CA 1
ATOM 764 C C . ILE A 1 101 ? 10.070 -12.954 -1.858 1.00 95.31 101 ILE A C 1
ATOM 766 O O . ILE A 1 101 ? 10.746 -12.682 -0.869 1.00 95.31 101 ILE A O 1
ATOM 770 N N . MET A 1 102 ? 8.755 -12.796 -1.860 1.00 97.50 102 MET A N 1
ATOM 771 C CA . MET A 1 102 ? 8.054 -12.294 -0.682 1.00 97.50 102 MET A CA 1
ATOM 772 C C . MET A 1 102 ? 6.762 -13.054 -0.460 1.00 97.50 102 MET A C 1
ATOM 774 O O . MET A 1 102 ? 5.947 -13.113 -1.371 1.00 97.50 102 MET A O 1
ATOM 778 N N . HIS A 1 103 ? 6.577 -13.543 0.764 1.00 97.69 103 HIS A N 1
ATOM 779 C CA . HIS A 1 103 ? 5.284 -13.961 1.292 1.00 97.69 103 HIS A CA 1
ATOM 780 C C . HIS A 1 103 ? 4.812 -12.884 2.268 1.00 97.69 103 HIS A C 1
ATOM 782 O O . HIS A 1 103 ? 5.431 -12.670 3.316 1.00 97.69 103 HIS A O 1
ATOM 788 N N . LEU A 1 104 ? 3.735 -12.184 1.917 1.00 98.06 104 LEU A N 1
ATOM 789 C CA . LEU A 1 104 ? 3.098 -11.177 2.757 1.00 98.06 104 LEU A CA 1
ATOM 790 C C . LEU A 1 104 ? 1.730 -11.697 3.205 1.00 98.06 104 LEU A C 1
ATOM 792 O O . LEU A 1 104 ? 0.762 -11.667 2.447 1.00 98.06 104 LEU A O 1
ATOM 796 N N . GLY A 1 105 ? 1.669 -12.179 4.448 1.00 96.94 105 GLY A N 1
ATOM 797 C CA . GLY A 1 105 ? 0.455 -12.730 5.052 1.00 96.94 105 GLY A CA 1
ATOM 798 C C . GLY A 1 105 ? -0.500 -11.641 5.536 1.00 96.94 105 GLY A C 1
ATOM 799 O O . GLY A 1 105 ? -1.206 -11.009 4.753 1.00 96.94 105 GLY A O 1
ATOM 800 N N . GLU A 1 106 ? -0.529 -11.411 6.845 1.00 97.44 106 GLU A N 1
ATOM 801 C CA . GLU A 1 106 ? -1.444 -10.467 7.483 1.00 97.44 106 GLU A CA 1
ATOM 802 C C . GLU A 1 106 ? -0.724 -9.452 8.366 1.00 97.44 106 GLU A C 1
ATOM 804 O O . GLU A 1 106 ? 0.351 -9.711 8.904 1.00 97.44 106 GLU A O 1
ATOM 809 N N . VAL A 1 107 ? -1.358 -8.301 8.565 1.00 97.69 107 VAL A N 1
ATOM 810 C CA . VAL A 1 107 ? -0.906 -7.272 9.502 1.00 97.69 107 VAL A CA 1
ATOM 811 C C . VAL A 1 107 ? -2.104 -6.701 10.249 1.00 97.69 107 VAL A C 1
ATOM 813 O O . VAL A 1 107 ? -3.194 -6.572 9.696 1.00 97.69 107 VAL A O 1
ATOM 816 N N . THR A 1 108 ? -1.917 -6.329 11.512 1.00 98.25 108 THR A N 1
ATOM 817 C CA . THR A 1 108 ? -2.915 -5.552 12.256 1.00 98.25 108 THR A CA 1
ATOM 818 C C . THR A 1 108 ? -2.369 -4.160 12.510 1.00 98.25 108 THR A C 1
ATOM 820 O O . THR A 1 108 ? -1.398 -3.994 13.243 1.00 98.25 108 THR A O 1
ATOM 823 N N . LEU A 1 109 ? -3.003 -3.155 11.913 1.00 98.38 109 LEU A N 1
ATOM 824 C CA . LEU A 1 109 ? -2.673 -1.753 12.139 1.00 98.38 109 LEU A CA 1
ATOM 825 C C . LEU A 1 109 ? -3.472 -1.226 13.330 1.00 98.38 109 LEU A C 1
ATOM 827 O O . LEU A 1 109 ? -4.665 -1.512 13.447 1.00 98.38 109 LEU A O 1
ATOM 831 N N . THR A 1 110 ? -2.832 -0.425 14.184 1.00 98.31 110 THR A N 1
ATOM 832 C CA . THR A 1 110 ? -3.501 0.273 15.291 1.00 98.31 110 THR A CA 1
ATOM 833 C C . THR A 1 110 ? -3.380 1.782 15.109 1.00 98.31 110 THR A C 1
ATOM 835 O O . THR A 1 110 ? -2.282 2.326 15.157 1.00 98.31 110 THR A O 1
ATOM 838 N N . TYR A 1 111 ? -4.503 2.474 14.915 1.00 98.19 111 TYR A N 1
ATOM 839 C CA . TYR A 1 111 ? -4.539 3.927 14.717 1.00 98.19 111 TYR A CA 1
ATOM 840 C C . TYR A 1 111 ? -5.707 4.531 15.496 1.00 98.19 111 TYR A C 1
ATOM 842 O O . TYR A 1 111 ? -6.826 4.028 15.421 1.00 98.19 111 TYR A O 1
ATOM 850 N N . HIS A 1 112 ? -5.443 5.573 16.292 1.00 97.38 112 HIS A N 1
ATOM 851 C CA . HIS A 1 112 ? -6.437 6.217 17.169 1.00 97.38 112 HIS A CA 1
ATOM 852 C C . HIS A 1 112 ? -7.269 5.224 18.013 1.00 97.38 112 HIS A C 1
ATOM 854 O O . HIS A 1 112 ? -8.479 5.366 18.169 1.00 97.38 112 HIS A O 1
ATOM 860 N N . GLY A 1 113 ? -6.620 4.181 18.541 1.00 96.69 113 GLY A N 1
ATOM 861 C CA . GLY A 1 113 ? -7.263 3.144 19.358 1.00 96.69 113 GLY A CA 1
ATOM 862 C C . GLY A 1 113 ? -8.069 2.098 18.578 1.00 96.69 113 GLY A C 1
ATOM 863 O O . GLY A 1 113 ? -8.487 1.107 19.171 1.00 96.69 113 GLY A O 1
ATOM 864 N N . LYS A 1 114 ? -8.248 2.261 17.262 1.00 97.81 114 LYS A N 1
ATOM 865 C CA . LYS A 1 114 ? -8.895 1.271 16.391 1.00 97.81 114 LYS A CA 1
ATOM 866 C C . LYS A 1 114 ? -7.888 0.261 15.878 1.00 97.81 114 LYS A C 1
ATOM 868 O O . LYS A 1 114 ? -6.745 0.616 15.597 1.00 97.81 114 LYS A O 1
ATOM 873 N N . LYS A 1 115 ? -8.340 -0.979 15.693 1.00 98.19 115 LYS A N 1
ATOM 874 C CA . LYS A 1 115 ? -7.547 -2.061 15.104 1.00 98.19 115 LYS A CA 1
ATOM 875 C C . LYS A 1 115 ? -8.142 -2.494 13.773 1.00 98.19 115 LYS A C 1
ATOM 877 O O . LYS A 1 115 ? -9.290 -2.927 13.717 1.00 98.19 115 LYS A O 1
ATOM 882 N N . MET A 1 116 ? -7.345 -2.396 12.718 1.00 98.00 116 MET A N 1
ATOM 883 C CA . MET A 1 116 ? -7.692 -2.887 11.390 1.00 98.00 116 MET A CA 1
ATOM 884 C C . MET A 1 116 ? -6.778 -4.057 11.050 1.00 98.00 116 MET A C 1
ATOM 886 O O . MET A 1 116 ? -5.575 -3.868 10.865 1.00 98.00 116 MET A O 1
ATOM 890 N N . ARG A 1 117 ? -7.342 -5.262 10.962 1.00 98.44 117 ARG A N 1
ATOM 891 C CA . ARG A 1 117 ? -6.622 -6.449 10.502 1.00 98.44 117 ARG A CA 1
ATOM 892 C C . ARG A 1 117 ? -6.755 -6.568 8.988 1.00 98.44 117 ARG A C 1
ATOM 894 O O . ARG A 1 117 ? -7.860 -6.582 8.455 1.00 98.44 117 ARG A O 1
ATOM 901 N N . LEU A 1 118 ? -5.621 -6.644 8.309 1.00 98.38 118 LEU A N 1
ATOM 902 C CA . LEU A 1 118 ? -5.494 -6.711 6.860 1.00 98.38 118 LEU A CA 1
ATOM 903 C C . LEU A 1 118 ? -4.845 -8.042 6.498 1.00 98.38 118 LEU A C 1
ATOM 905 O O . LEU A 1 118 ? -3.734 -8.325 6.940 1.00 98.38 118 LEU A O 1
ATOM 909 N N . ILE A 1 119 ? -5.535 -8.848 5.703 1.00 98.31 119 ILE A N 1
ATOM 910 C CA . ILE A 1 119 ? -5.040 -10.121 5.184 1.00 98.31 119 ILE A CA 1
ATOM 911 C C . ILE A 1 119 ? -4.670 -9.882 3.722 1.00 98.31 119 ILE A C 1
ATOM 913 O O . ILE A 1 119 ? -5.554 -9.774 2.872 1.00 98.31 119 ILE A O 1
ATOM 917 N N . PHE A 1 120 ? -3.376 -9.740 3.442 1.00 98.00 120 PHE A N 1
ATOM 918 C CA . PHE A 1 120 ? -2.873 -9.523 2.087 1.00 98.00 120 PHE A CA 1
ATOM 919 C C . PHE A 1 120 ? -2.816 -10.838 1.311 1.00 98.00 120 PHE A C 1
ATOM 921 O O . PHE A 1 120 ? -3.338 -10.891 0.204 1.00 98.00 120 PHE A O 1
ATOM 928 N N . ASN A 1 121 ? -2.216 -11.882 1.899 1.00 96.50 121 ASN A N 1
ATOM 929 C CA . ASN A 1 121 ? -1.964 -13.177 1.249 1.00 96.50 121 ASN A CA 1
ATOM 930 C C . ASN A 1 121 ? -1.366 -13.018 -0.159 1.00 96.50 121 ASN A C 1
ATOM 932 O O . ASN A 1 121 ? -1.884 -13.554 -1.138 1.00 96.50 121 ASN A O 1
ATOM 936 N N . ILE A 1 122 ? -0.297 -12.228 -0.254 1.00 97.50 122 ILE A N 1
ATOM 937 C CA . ILE A 1 122 ? 0.403 -11.964 -1.511 1.00 97.50 122 ILE A CA 1
ATOM 938 C C . ILE A 1 122 ? 1.708 -12.743 -1.519 1.00 97.50 122 ILE A C 1
ATOM 940 O O . ILE A 1 122 ? 2.555 -12.535 -0.649 1.00 97.50 122 ILE A O 1
ATOM 944 N N . ASP A 1 123 ? 1.896 -13.523 -2.576 1.00 97.00 123 ASP A N 1
ATOM 945 C CA . ASP A 1 123 ? 3.165 -14.153 -2.903 1.00 97.00 123 ASP A CA 1
ATOM 946 C C . ASP A 1 123 ? 3.751 -13.492 -4.151 1.00 97.00 123 ASP A C 1
ATOM 948 O O . ASP A 1 123 ? 3.109 -13.425 -5.200 1.00 97.00 123 ASP A O 1
ATOM 952 N N . ILE A 1 124 ? 4.977 -12.986 -4.036 1.00 96.94 124 ILE A N 1
ATOM 953 C CA . ILE A 1 124 ? 5.722 -12.395 -5.148 1.00 96.94 124 ILE A CA 1
ATOM 954 C C . ILE A 1 124 ? 6.922 -13.275 -5.459 1.00 96.94 124 ILE A C 1
ATOM 956 O O . ILE A 1 124 ? 7.802 -13.473 -4.619 1.00 96.94 124 ILE A O 1
ATOM 960 N N . ASN A 1 125 ? 6.987 -13.760 -6.6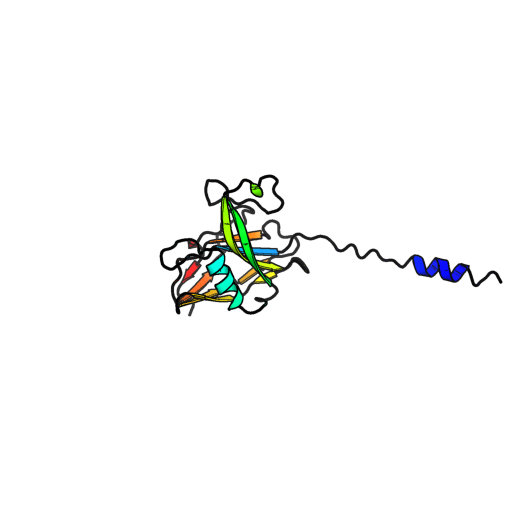96 1.00 94.94 125 ASN A N 1
ATOM 961 C CA . ASN A 1 125 ? 8.097 -14.577 -7.170 1.00 94.94 125 ASN A CA 1
ATOM 962 C C . ASN A 1 125 ? 9.258 -13.731 -7.708 1.00 94.94 125 ASN A C 1
ATOM 964 O O . ASN A 1 125 ? 9.082 -12.633 -8.232 1.00 94.94 125 ASN A O 1
ATOM 968 N N . ARG A 1 126 ? 10.468 -14.301 -7.682 1.00 91.94 126 ARG A N 1
ATOM 969 C CA . ARG A 1 126 ? 11.709 -13.615 -8.088 1.00 91.94 126 ARG A CA 1
ATOM 970 C C . ARG A 1 126 ? 11.676 -13.012 -9.496 1.00 91.94 126 ARG A C 1
ATOM 972 O O . ARG A 1 126 ? 12.253 -11.947 -9.726 1.00 91.94 126 ARG A O 1
ATOM 979 N N . ASN A 1 127 ? 11.023 -13.711 -10.421 1.00 90.75 127 ASN A N 1
ATOM 980 C CA . ASN A 1 127 ? 10.958 -13.362 -11.842 1.00 90.75 127 ASN A CA 1
ATOM 981 C C . ASN A 1 127 ? 9.612 -12.737 -12.235 1.00 90.75 127 ASN A C 1
ATOM 983 O O . ASN A 1 127 ? 9.292 -12.688 -13.415 1.00 90.75 127 ASN A O 1
ATOM 987 N N . GLN A 1 128 ? 8.805 -12.323 -11.259 1.00 93.19 128 GLN A N 1
ATOM 988 C CA . GLN A 1 128 ? 7.499 -11.733 -11.505 1.00 93.19 128 GLN A CA 1
ATOM 989 C C . GLN A 1 128 ? 7.641 -10.279 -11.987 1.00 93.19 128 GLN A C 1
ATOM 991 O O . GLN A 1 128 ? 8.336 -9.473 -11.361 1.00 93.19 128 GLN A O 1
ATOM 996 N N . ASP A 1 129 ? 6.987 -9.943 -13.101 1.00 92.25 129 ASP A N 1
ATOM 997 C CA . ASP A 1 129 ? 7.122 -8.636 -13.761 1.00 92.25 129 ASP A CA 1
ATOM 998 C C . ASP A 1 129 ? 6.448 -7.495 -12.986 1.00 92.25 129 ASP A C 1
ATOM 1000 O O . ASP A 1 129 ? 6.915 -6.357 -13.014 1.00 92.25 129 ASP A O 1
ATOM 1004 N N . ASP A 1 130 ? 5.387 -7.794 -12.242 1.00 93.00 130 ASP A N 1
ATOM 1005 C CA . ASP A 1 130 ? 4.603 -6.873 -11.417 1.00 93.00 130 ASP A CA 1
ATOM 1006 C C . ASP A 1 130 ? 4.984 -6.941 -9.924 1.00 93.00 130 ASP A C 1
ATOM 1008 O O . ASP A 1 130 ? 4.218 -6.564 -9.051 1.00 93.00 130 ASP A O 1
ATOM 1012 N N . ARG A 1 131 ? 6.219 -7.341 -9.600 1.00 94.38 131 ARG A N 1
ATOM 1013 C CA . ARG A 1 131 ? 6.743 -7.511 -8.222 1.00 94.38 131 ARG A CA 1
ATOM 1014 C C . ARG A 1 131 ? 6.802 -6.268 -7.316 1.00 94.38 131 ARG A C 1
ATOM 1016 O O . ARG A 1 131 ? 7.350 -6.350 -6.217 1.00 94.38 131 ARG A O 1
ATOM 1023 N N . ARG A 1 132 ? 6.330 -5.107 -7.772 1.00 95.75 132 ARG A N 1
ATOM 1024 C CA . ARG A 1 132 ? 6.263 -3.862 -6.989 1.00 95.75 132 ARG A CA 1
ATOM 1025 C C . ARG A 1 132 ? 4.830 -3.352 -7.002 1.00 95.75 132 ARG A C 1
ATOM 1027 O O . ARG A 1 132 ? 4.478 -2.529 -7.844 1.00 95.75 132 ARG A O 1
ATOM 1034 N N . LEU A 1 133 ? 4.019 -3.864 -6.088 1.00 97.69 133 LEU A N 1
ATOM 1035 C CA . LEU A 1 133 ? 2.597 -3.552 -6.004 1.00 97.69 133 LEU A CA 1
ATOM 1036 C C . LEU A 1 133 ? 2.368 -2.259 -5.246 1.00 97.69 133 LEU A C 1
ATOM 1038 O O . LEU A 1 133 ? 3.047 -1.981 -4.258 1.00 97.69 133 LEU A O 1
ATOM 1042 N N . VAL A 1 134 ? 1.365 -1.503 -5.675 1.00 98.62 134 VAL A N 1
ATOM 1043 C CA . VAL A 1 134 ? 0.807 -0.409 -4.886 1.00 98.62 134 VAL A CA 1
ATOM 1044 C C . VAL A 1 134 ? -0.653 -0.724 -4.621 1.00 98.62 134 VAL A C 1
ATOM 1046 O O . VAL A 1 134 ? -1.409 -0.993 -5.552 1.00 98.62 134 VAL A O 1
ATOM 1049 N N . ILE A 1 135 ? -1.038 -0.699 -3.349 1.00 98.69 135 ILE A N 1
ATOM 1050 C CA . ILE A 1 135 ? -2.378 -1.060 -2.889 1.00 98.69 135 ILE A CA 1
ATOM 1051 C C . ILE A 1 135 ? -2.957 0.119 -2.115 1.00 98.69 135 ILE A C 1
ATOM 1053 O O . ILE A 1 135 ? -2.336 0.612 -1.172 1.00 98.69 135 ILE A O 1
ATOM 1057 N N . ASP A 1 136 ? -4.149 0.567 -2.500 1.00 98.56 136 ASP A N 1
ATOM 1058 C CA . ASP A 1 136 ? -4.905 1.569 -1.754 1.00 98.56 136 ASP A CA 1
ATOM 1059 C C . ASP A 1 136 ? -5.705 0.915 -0.626 1.00 98.56 136 ASP A C 1
ATOM 1061 O O . ASP A 1 136 ? -6.257 -0.181 -0.768 1.00 98.56 136 ASP A O 1
ATOM 1065 N N . SER A 1 137 ? -5.780 1.599 0.507 1.00 98.06 137 SER A N 1
ATOM 1066 C CA . SER A 1 137 ? -6.534 1.139 1.670 1.00 98.06 137 SER A CA 1
ATOM 1067 C C . SER A 1 137 ? -7.999 1.556 1.619 1.00 98.06 137 SER A C 1
ATOM 1069 O O . SER A 1 137 ? -8.392 2.544 0.992 1.00 98.06 137 SER A O 1
ATOM 1071 N N . LEU A 1 138 ? -8.821 0.830 2.376 1.00 97.31 138 LEU A N 1
ATOM 1072 C CA . LEU A 1 138 ? -10.077 1.373 2.884 1.00 97.31 138 LEU A CA 1
ATOM 1073 C C . LEU A 1 138 ? -9.795 2.527 3.861 1.00 97.31 138 LEU A C 1
ATOM 1075 O O . LEU A 1 138 ? -8.705 2.642 4.417 1.00 97.31 138 LEU A O 1
ATOM 1079 N N . ARG A 1 139 ? -10.812 3.353 4.138 1.00 98.12 139 ARG A N 1
ATOM 1080 C CA . ARG A 1 139 ? -10.744 4.294 5.271 1.00 98.12 139 ARG A CA 1
ATOM 1081 C C . ARG A 1 139 ? -10.451 3.529 6.557 1.00 98.12 139 ARG A C 1
ATOM 1083 O O . ARG A 1 139 ? -11.013 2.446 6.738 1.00 98.12 139 ARG A O 1
ATOM 1090 N N . PHE A 1 140 ? -9.650 4.103 7.455 1.00 98.25 140 PHE A N 1
ATOM 1091 C CA . PHE A 1 140 ? -9.351 3.443 8.722 1.00 98.25 140 PHE A CA 1
ATOM 1092 C C . PHE A 1 140 ? -10.639 3.175 9.511 1.00 98.25 140 PHE A C 1
ATOM 1094 O O . PHE A 1 140 ? -11.408 4.083 9.825 1.00 98.25 140 PHE A O 1
ATOM 1101 N N . GLN A 1 141 ? -10.884 1.913 9.827 1.00 97.38 141 GLN A N 1
ATOM 1102 C CA . GLN A 1 141 ? -12.052 1.416 10.530 1.00 97.38 141 GLN A CA 1
ATOM 1103 C C . GLN A 1 141 ? -11.702 0.090 11.202 1.00 97.38 141 GLN A C 1
ATOM 1105 O O . GLN A 1 141 ? -10.779 -0.614 10.791 1.00 97.38 141 GLN A O 1
ATOM 1110 N N . GLU A 1 142 ? -12.439 -0.233 12.254 1.00 97.75 142 GLU A N 1
ATOM 1111 C CA . GLU A 1 142 ? -12.261 -1.489 12.965 1.00 97.75 142 GLU A CA 1
ATOM 1112 C C . GLU A 1 142 ? -12.798 -2.660 12.137 1.00 97.75 142 GLU A C 1
ATOM 1114 O O . GLU A 1 142 ? -13.844 -2.547 11.496 1.00 97.75 142 GLU A O 1
ATOM 1119 N N . GLY A 1 143 ? -12.074 -3.778 12.136 1.00 96.94 143 GLY A N 1
ATOM 1120 C CA . GLY A 1 143 ? -12.504 -4.997 11.458 1.00 96.94 143 GLY A CA 1
ATOM 1121 C C . GLY A 1 143 ? -11.364 -5.790 10.833 1.00 96.94 143 GLY A C 1
ATOM 1122 O O . GLY A 1 143 ? -10.191 -5.431 10.946 1.00 96.94 143 GLY A O 1
ATOM 1123 N N . THR A 1 144 ? -11.747 -6.874 10.160 1.00 98.19 144 THR A N 1
ATOM 1124 C CA . THR A 1 144 ? -10.854 -7.718 9.362 1.00 98.19 144 THR A CA 1
ATOM 1125 C C . THR A 1 144 ? -11.227 -7.597 7.892 1.00 98.19 144 THR A C 1
ATOM 1127 O O . THR A 1 144 ? -12.395 -7.773 7.525 1.00 98.19 144 THR A O 1
ATOM 1130 N N . PHE A 1 145 ? -10.227 -7.319 7.061 1.00 98.25 145 PHE A N 1
ATOM 1131 C CA . PHE A 1 145 ? -10.373 -7.125 5.627 1.00 98.25 145 PHE A CA 1
ATOM 1132 C C . PHE A 1 145 ? -9.363 -7.988 4.889 1.00 98.25 145 PHE A C 1
ATOM 1134 O O . PHE A 1 145 ? -8.175 -7.963 5.204 1.00 98.25 145 PHE A O 1
ATOM 1141 N N . GLN A 1 146 ? -9.836 -8.739 3.903 1.00 98.44 146 GLN A N 1
ATOM 1142 C CA . GLN A 1 146 ? -8.987 -9.557 3.049 1.00 98.44 146 GLN A CA 1
ATOM 1143 C C . GLN A 1 146 ? -8.895 -8.938 1.664 1.00 98.44 146 GLN A C 1
ATOM 1145 O O . GLN A 1 146 ? -9.900 -8.487 1.112 1.00 98.44 146 GLN A O 1
ATOM 1150 N N . LEU A 1 147 ? -7.685 -8.910 1.122 1.00 98.25 147 LEU A N 1
ATOM 1151 C CA . LEU A 1 147 ? -7.443 -8.488 -0.242 1.00 98.25 147 LEU A CA 1
ATOM 1152 C C . LEU A 1 147 ? -7.888 -9.594 -1.206 1.00 98.25 147 LEU A C 1
ATOM 1154 O O . LEU A 1 147 ? -7.469 -10.744 -1.091 1.00 98.25 147 LEU A O 1
ATOM 1158 N N . ASP A 1 148 ? -8.751 -9.239 -2.148 1.00 97.44 148 ASP A N 1
ATOM 1159 C CA . ASP A 1 148 ? -9.238 -10.110 -3.211 1.00 97.44 148 ASP A CA 1
ATOM 1160 C C . ASP A 1 148 ? -8.628 -9.678 -4.545 1.00 97.44 148 ASP A C 1
ATOM 1162 O O . ASP A 1 148 ? -8.954 -8.622 -5.096 1.00 97.44 148 ASP A O 1
ATOM 1166 N N . LEU A 1 149 ? -7.720 -10.507 -5.054 1.00 96.12 149 LEU A N 1
ATOM 1167 C CA . LEU A 1 149 ? -6.992 -10.276 -6.299 1.00 96.12 149 LEU A CA 1
ATOM 1168 C C . LEU A 1 149 ? -7.534 -11.106 -7.472 1.00 96.12 149 LEU A C 1
ATOM 1170 O O . LEU A 1 149 ? -6.891 -11.150 -8.514 1.00 96.12 149 LEU A O 1
ATOM 1174 N N . THR A 1 150 ? -8.709 -11.735 -7.337 1.00 94.75 150 THR A N 1
ATOM 1175 C CA . THR A 1 150 ? -9.257 -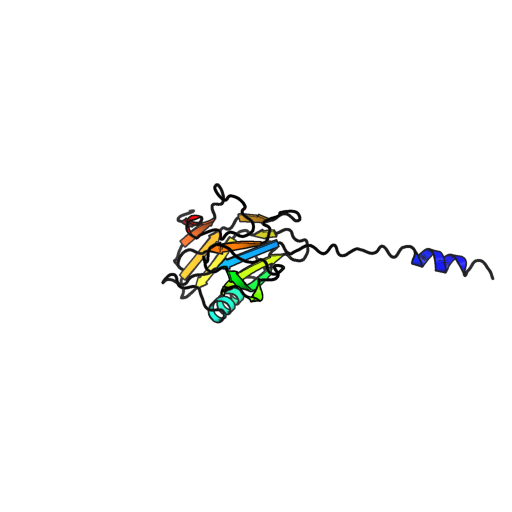12.651 -8.357 1.00 94.75 150 THR A CA 1
ATOM 1176 C C . THR A 1 150 ? -9.400 -11.996 -9.738 1.00 94.75 150 THR A C 1
ATOM 1178 O O . THR A 1 150 ? -9.075 -12.618 -10.745 1.00 94.75 150 THR A O 1
ATOM 1181 N N . ASP A 1 151 ? -9.824 -10.728 -9.784 1.00 92.00 151 ASP A N 1
ATOM 1182 C CA . ASP A 1 151 ? -10.022 -9.964 -11.028 1.00 92.00 151 ASP A CA 1
ATOM 1183 C C . ASP A 1 151 ? -8.874 -8.983 -11.333 1.00 92.00 151 ASP A C 1
ATOM 1185 O O . ASP A 1 151 ? -9.001 -8.094 -12.182 1.00 92.00 151 ASP A O 1
ATOM 1189 N N . TRP A 1 152 ? -7.751 -9.078 -10.618 1.00 93.25 152 TRP A N 1
ATOM 1190 C CA . TRP A 1 152 ? -6.623 -8.188 -10.856 1.00 93.25 152 TRP A CA 1
ATOM 1191 C C . TRP A 1 152 ? -5.857 -8.611 -12.116 1.00 93.25 152 TRP A C 1
ATOM 1193 O O . TRP A 1 152 ? -5.446 -9.753 -12.288 1.00 93.25 152 TRP A O 1
ATOM 1203 N N . ASN A 1 153 ? -5.659 -7.658 -13.024 1.00 91.31 153 ASN A N 1
ATOM 1204 C CA . ASN A 1 153 ? -5.092 -7.897 -14.351 1.00 91.31 153 ASN A CA 1
ATOM 1205 C C . ASN A 1 153 ? -3.555 -7.926 -14.397 1.00 91.31 153 ASN A C 1
ATOM 1207 O O . ASN A 1 153 ? -2.999 -7.944 -15.495 1.00 91.31 153 ASN A O 1
ATOM 1211 N N . HIS A 1 154 ? -2.877 -7.868 -13.245 1.00 94.38 154 HIS A N 1
ATOM 1212 C CA . HIS A 1 154 ? -1.413 -7.839 -13.150 1.00 94.38 154 HIS A CA 1
ATOM 1213 C C . HIS A 1 154 ? -0.746 -6.684 -13.925 1.00 94.38 154 HIS A C 1
ATOM 1215 O O . HIS A 1 154 ? 0.414 -6.766 -14.336 1.00 94.38 154 HIS A O 1
ATOM 1221 N N . ALA A 1 155 ? -1.464 -5.575 -14.143 1.00 94.69 155 ALA A N 1
ATOM 1222 C CA . ALA A 1 155 ? -0.873 -4.394 -14.757 1.00 94.69 155 ALA A CA 1
ATOM 1223 C C . ALA A 1 155 ? 0.202 -3.803 -13.829 1.00 94.69 155 ALA A C 1
ATOM 1225 O O . ALA A 1 155 ? -0.094 -3.284 -12.753 1.00 94.69 155 ALA A O 1
ATOM 1226 N N . ARG A 1 156 ? 1.455 -3.881 -14.288 1.00 94.38 156 ARG A N 1
ATOM 1227 C CA . ARG A 1 156 ? 2.688 -3.570 -13.544 1.00 94.38 156 ARG A CA 1
ATOM 1228 C C . ARG A 1 156 ? 2.723 -2.188 -12.876 1.00 94.38 156 ARG A C 1
ATOM 1230 O O . ARG A 1 156 ? 3.462 -1.992 -11.911 1.00 94.38 156 ARG A O 1
ATOM 1237 N N . ASP A 1 157 ? 2.008 -1.223 -13.434 1.00 95.50 157 ASP A N 1
ATOM 1238 C CA . ASP A 1 157 ? 2.055 0.196 -13.082 1.00 95.50 157 ASP A CA 1
ATOM 1239 C C . ASP A 1 157 ? 0.701 0.735 -12.600 1.00 95.50 157 ASP A C 1
ATOM 1241 O O . ASP A 1 157 ? 0.520 1.951 -12.514 1.00 95.50 157 ASP A O 1
ATOM 1245 N N . LYS A 1 158 ? -0.261 -0.147 -12.293 1.00 97.62 158 LYS A N 1
ATOM 1246 C CA . LYS A 1 158 ? -1.614 0.239 -11.879 1.00 97.62 158 LYS A CA 1
ATOM 1247 C C . LYS A 1 158 ? -1.868 -0.029 -10.407 1.00 97.62 158 LYS A C 1
ATOM 1249 O O . LYS A 1 158 ? -1.601 -1.110 -9.892 1.00 97.62 158 LYS A O 1
ATOM 1254 N N . LEU A 1 159 ? -2.424 0.980 -9.747 1.00 98.00 159 LEU A N 1
ATOM 1255 C CA . LEU A 1 159 ? -2.880 0.911 -8.367 1.00 98.00 159 LEU A CA 1
ATOM 1256 C C . LEU A 1 159 ? -3.945 -0.181 -8.210 1.00 98.00 159 LEU A C 1
ATOM 1258 O O . LEU A 1 159 ? -4.972 -0.160 -8.891 1.00 98.00 159 LEU A O 1
ATOM 1262 N N . ILE A 1 160 ? -3.741 -1.085 -7.254 1.00 98.31 160 ILE A N 1
ATOM 1263 C CA . ILE A 1 160 ? -4.796 -1.972 -6.765 1.00 98.31 160 ILE A CA 1
ATOM 1264 C C . ILE A 1 160 ? -5.677 -1.133 -5.840 1.00 98.31 160 ILE A C 1
ATOM 1266 O O . ILE A 1 160 ? -5.248 -0.694 -4.773 1.00 98.31 160 ILE A O 1
ATOM 1270 N N . THR A 1 161 ? -6.896 -0.837 -6.277 1.00 97.38 161 THR A N 1
ATOM 1271 C CA . THR A 1 161 ? -7.765 0.124 -5.591 1.00 97.38 161 THR A CA 1
ATOM 1272 C C . THR A 1 161 ? -8.426 -0.478 -4.349 1.00 97.38 161 THR A C 1
ATOM 1274 O O . THR A 1 161 ? -8.513 -1.695 -4.174 1.00 97.38 161 THR A O 1
ATOM 1277 N N . ALA A 1 162 ? -8.986 0.389 -3.503 1.00 97.38 162 ALA A N 1
ATOM 1278 C CA . ALA A 1 162 ? -9.628 -0.019 -2.258 1.00 97.38 162 ALA A CA 1
ATOM 1279 C C . ALA A 1 162 ? -10.833 -0.974 -2.442 1.00 97.38 162 ALA A C 1
ATOM 1281 O O . ALA A 1 162 ? -11.253 -1.619 -1.484 1.00 97.38 162 ALA A O 1
ATOM 1282 N N . THR A 1 163 ? -11.392 -1.095 -3.655 1.00 96.50 163 THR A N 1
ATOM 1283 C CA . THR A 1 163 ? -12.521 -2.000 -3.951 1.00 96.50 163 THR A CA 1
ATOM 1284 C C . THR A 1 163 ? -12.138 -3.481 -3.938 1.00 96.50 163 THR A C 1
ATOM 1286 O O . THR A 1 163 ? -13.023 -4.340 -3.905 1.00 96.50 163 THR A O 1
ATOM 1289 N N . HIS A 1 164 ? -10.837 -3.786 -3.947 1.00 97.31 164 HIS A N 1
ATOM 1290 C CA . HIS A 1 164 ? -10.316 -5.144 -3.801 1.00 97.31 164 HIS A CA 1
ATOM 1291 C C . HIS A 1 164 ? -10.353 -5.649 -2.353 1.00 97.31 164 HIS A C 1
ATOM 1293 O O . HIS A 1 164 ? -10.216 -6.845 -2.124 1.00 97.31 164 HIS A O 1
ATOM 1299 N N . TRP A 1 165 ? -10.592 -4.790 -1.359 1.00 97.69 165 TRP A N 1
ATOM 1300 C CA . TRP A 1 165 ? -10.759 -5.240 0.022 1.00 97.69 165 TRP A CA 1
ATOM 1301 C C . TRP A 1 165 ? -12.174 -5.763 0.276 1.00 97.69 165 TRP A C 1
ATOM 1303 O O . TRP A 1 165 ? -13.165 -5.060 0.065 1.00 97.69 165 TRP A O 1
ATOM 1313 N N . LYS A 1 166 ? -12.276 -6.987 0.799 1.00 96.56 166 LYS A N 1
ATOM 1314 C CA . LYS A 1 166 ? -13.527 -7.599 1.261 1.00 96.56 166 LYS A CA 1
ATOM 1315 C C . LYS A 1 166 ? -13.574 -7.578 2.786 1.00 96.56 166 LYS A C 1
ATOM 1317 O O . LYS A 1 166 ? -12.683 -8.106 3.448 1.00 96.56 166 LYS A O 1
ATOM 1322 N N . GLY A 1 167 ? -14.599 -6.937 3.346 1.00 89.00 167 GLY A N 1
ATOM 1323 C CA . GLY A 1 167 ? -14.824 -6.888 4.794 1.00 89.00 167 GLY A CA 1
ATOM 1324 C C . GLY A 1 167 ? -15.588 -8.101 5.324 1.00 89.00 167 GLY A C 1
ATOM 1325 O O . GLY A 1 167 ? -16.280 -8.781 4.568 1.00 89.00 167 GLY A O 1
ATOM 1326 N N . ASN A 1 168 ? -15.517 -8.309 6.642 1.00 67.38 168 ASN A N 1
ATOM 1327 C CA . ASN A 1 168 ? -16.230 -9.356 7.392 1.00 67.38 168 ASN 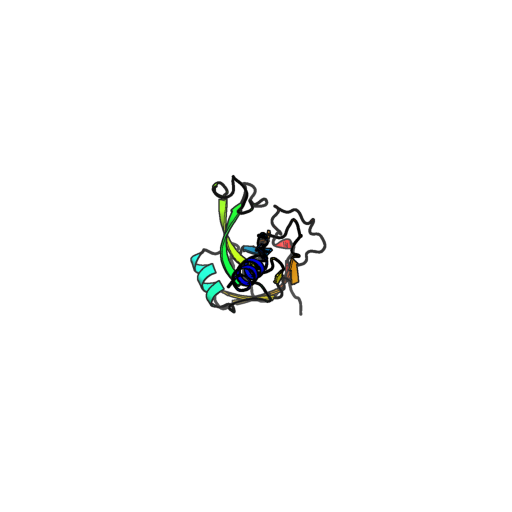A CA 1
ATOM 1328 C C . ASN A 1 168 ? -15.745 -10.791 7.140 1.00 67.38 168 ASN A C 1
ATOM 1330 O O . ASN A 1 168 ? -16.545 -11.728 7.156 1.00 67.38 168 ASN A O 1
ATOM 1334 N N . VAL A 1 169 ? -14.437 -10.979 6.963 1.00 61.03 169 VAL A N 1
ATOM 1335 C CA . VAL A 1 169 ? -13.849 -12.320 7.070 1.00 61.03 169 VAL A CA 1
ATOM 1336 C C . VAL A 1 169 ? -13.862 -12.706 8.553 1.00 61.03 169 VAL A C 1
ATOM 1338 O O . VAL A 1 169 ? -13.205 -12.048 9.362 1.00 61.03 169 VAL A O 1
ATOM 1341 N N . ARG A 1 170 ? -14.714 -13.678 8.905 1.00 50.69 170 ARG A N 1
ATOM 1342 C CA . ARG A 1 170 ? -14.814 -14.250 10.257 1.00 50.69 170 ARG A CA 1
ATOM 1343 C C . ARG A 1 170 ? -13.648 -15.180 10.542 1.00 50.69 170 ARG A C 1
ATOM 1345 O O . ARG A 1 170 ? -13.272 -15.923 9.611 1.00 50.69 170 ARG A O 1
#

Sequence (170 aa):
MRVAIALTFLLLLLCKCTYAQSCNPAVVSYIVRDEKGQILSRADLDSLAKQLPEAIGDAGILVNDVSFLADKQTYYWPEDAKFDTGTKSPALVFANAGNCIMHLGEVTLTYHGKKMRLIFNIDINRNQDDRRLVIDSLRFQEGTFQLDLTDWNHARDKLITATHWKGNVR

pLDDT: mean 90.32, std 15.48, range [49.12, 98.75]